Protein AF-A0A7W6B6E1-F1 (afdb_monomer_lite)

Radius of gyration: 19.4 Å; chains: 1; bounding box: 72×36×32 Å

Organism: NCBI:txid573179

Structure (mmCIF, N/CA/C/O backbone):
data_AF-A0A7W6B6E1-F1
#
_entry.id   AF-A0A7W6B6E1-F1
#
loop_
_atom_site.group_PDB
_atom_site.id
_atom_site.type_symbol
_atom_site.label_atom_id
_atom_site.label_alt_id
_atom_site.label_comp_id
_atom_site.label_asym_id
_atom_site.label_entity_id
_atom_site.label_seq_id
_atom_site.pdbx_PDB_ins_code
_atom_site.Cartn_x
_atom_site.Cartn_y
_atom_site.Cartn_z
_atom_site.occupancy
_atom_site.B_iso_or_equiv
_atom_site.auth_seq_id
_atom_site.auth_comp_id
_atom_site.auth_asym_id
_atom_site.auth_atom_id
_atom_site.pdbx_PDB_model_num
ATOM 1 N N . MET A 1 1 ? 52.213 22.684 6.067 1.00 43.94 1 MET A N 1
ATOM 2 C CA . MET A 1 1 ? 51.003 23.330 5.514 1.00 43.94 1 MET A CA 1
ATOM 3 C C . MET A 1 1 ? 49.864 22.402 5.888 1.00 43.94 1 MET A C 1
ATOM 5 O O . MET A 1 1 ? 49.622 21.414 5.208 1.00 43.94 1 MET A O 1
ATOM 9 N N . ASP A 1 2 ? 49.331 22.633 7.084 1.00 43.75 2 ASP A N 1
ATOM 10 C CA . ASP A 1 2 ? 48.663 21.656 7.945 1.00 43.75 2 ASP A CA 1
ATOM 11 C C . ASP A 1 2 ? 47.296 22.216 8.358 1.00 43.75 2 ASP A C 1
ATOM 13 O O . ASP A 1 2 ? 47.222 22.947 9.340 1.00 43.75 2 ASP A O 1
ATOM 17 N N . GLU A 1 3 ? 46.220 21.915 7.622 1.00 53.12 3 GLU A N 1
ATOM 18 C CA . GLU A 1 3 ? 44.878 22.462 7.917 1.00 53.12 3 GLU A CA 1
ATOM 19 C C . GLU A 1 3 ? 43.721 21.497 7.579 1.00 53.12 3 GLU A C 1
ATOM 21 O O . GLU A 1 3 ? 42.825 21.832 6.815 1.00 53.12 3 GLU A O 1
ATOM 26 N N . TRP A 1 4 ? 43.684 20.299 8.182 1.00 58.97 4 TRP A N 1
ATOM 27 C CA . TRP A 1 4 ? 42.466 19.453 8.178 1.00 58.97 4 TRP A CA 1
ATOM 28 C C . TRP A 1 4 ? 42.117 18.883 9.561 1.00 58.97 4 TRP A C 1
ATOM 30 O O . TRP A 1 4 ? 41.625 17.765 9.701 1.00 58.97 4 TRP A O 1
ATOM 40 N N . ARG A 1 5 ? 42.345 19.674 10.618 1.00 52.25 5 ARG A N 1
ATOM 41 C CA . ARG A 1 5 ? 41.684 19.475 11.915 1.00 52.25 5 ARG A CA 1
ATOM 42 C C . ARG A 1 5 ? 40.408 20.315 11.957 1.00 52.25 5 ARG A C 1
ATOM 44 O O . ARG A 1 5 ? 40.437 21.461 12.384 1.00 52.25 5 ARG A O 1
ATOM 51 N N . ALA A 1 6 ? 39.288 19.717 11.574 1.00 50.72 6 ALA A N 1
ATOM 52 C CA . ALA A 1 6 ? 37.966 20.130 12.034 1.00 50.72 6 ALA A CA 1
ATOM 53 C C . ALA A 1 6 ? 37.072 18.888 12.072 1.00 50.72 6 ALA A C 1
ATOM 55 O O . ALA A 1 6 ? 37.041 18.101 11.132 1.00 50.72 6 ALA A O 1
ATOM 56 N N . GLY A 1 7 ? 36.464 18.663 13.233 1.00 50.44 7 GLY A N 1
ATOM 57 C CA . GLY A 1 7 ? 35.843 17.403 13.608 1.00 50.44 7 GLY A CA 1
ATOM 58 C C . GLY A 1 7 ? 34.585 17.033 12.834 1.00 50.44 7 GLY A C 1
ATOM 59 O O . GLY A 1 7 ? 33.968 17.857 12.176 1.00 50.44 7 GLY A O 1
ATOM 60 N N . MET A 1 8 ? 34.186 15.779 13.022 1.00 48.31 8 MET A N 1
ATOM 61 C CA . MET A 1 8 ? 32.844 15.396 13.461 1.00 48.31 8 MET A CA 1
ATOM 62 C C . MET A 1 8 ? 32.884 13.894 13.746 1.00 48.31 8 MET A C 1
ATOM 64 O O . MET A 1 8 ? 32.674 13.054 12.879 1.00 48.31 8 MET A O 1
ATOM 68 N N . THR A 1 9 ? 33.178 13.554 15.002 1.00 51.78 9 THR A N 1
ATOM 69 C CA . THR A 1 9 ? 32.574 12.356 15.577 1.00 51.78 9 THR A CA 1
ATOM 70 C C . THR A 1 9 ? 31.099 12.698 15.731 1.00 51.78 9 THR A C 1
ATOM 72 O O . THR A 1 9 ? 30.760 13.609 16.477 1.00 51.78 9 THR A O 1
ATOM 75 N N . THR A 1 10 ? 30.227 12.095 14.937 1.00 45.66 10 THR A N 1
ATOM 76 C CA . THR A 1 10 ? 28.798 11.954 15.234 1.00 45.66 10 THR A CA 1
ATOM 77 C C . THR A 1 10 ? 28.289 10.883 14.291 1.00 45.66 10 THR A C 1
ATOM 79 O O . THR A 1 10 ? 28.053 11.128 13.114 1.00 45.66 10 THR A O 1
ATOM 82 N N . SER A 1 11 ? 28.249 9.667 14.834 1.00 45.31 11 SER A N 1
ATOM 83 C CA . SER A 1 11 ? 27.171 8.700 14.655 1.00 45.31 11 SER A CA 1
ATOM 84 C C . SER A 1 11 ? 26.269 8.990 13.461 1.00 45.31 11 SER A C 1
ATOM 86 O O . SER A 1 11 ? 25.437 9.890 13.528 1.00 45.31 11 SER A O 1
ATOM 88 N N . CYS A 1 12 ? 26.402 8.192 12.405 1.00 42.81 12 CYS A N 1
ATOM 89 C CA . CYS A 1 12 ? 25.362 8.016 11.401 1.00 42.81 12 CYS A CA 1
ATOM 90 C C . CYS A 1 12 ? 23.991 7.909 12.102 1.00 42.81 12 CYS A C 1
ATOM 92 O O . CYS A 1 12 ? 23.773 6.943 12.836 1.00 42.81 12 CYS A O 1
ATOM 94 N N . PRO A 1 13 ? 23.067 8.873 11.936 1.00 48.88 13 PRO A N 1
ATOM 95 C CA . PRO A 1 13 ? 21.708 8.697 12.398 1.00 48.88 13 PRO A CA 1
ATOM 96 C C . PRO A 1 13 ? 20.934 8.059 11.245 1.00 48.88 13 PRO A C 1
ATOM 98 O O . PRO A 1 13 ? 20.371 8.755 10.407 1.00 48.88 13 PRO A O 1
ATOM 101 N N . VAL A 1 14 ? 20.919 6.727 11.196 1.00 53.84 14 VAL A N 1
ATOM 102 C CA . VAL A 1 14 ? 19.889 6.000 10.429 1.00 53.84 14 VAL A CA 1
ATOM 103 C C . VAL A 1 14 ? 18.523 6.031 11.136 1.00 53.84 14 VAL A C 1
ATOM 105 O O . VAL A 1 14 ? 17.549 5.531 10.596 1.00 53.84 14 VAL A O 1
ATOM 108 N N . ASP A 1 15 ? 18.428 6.714 12.284 1.00 48.34 15 ASP A N 1
ATOM 109 C CA . ASP A 1 15 ? 17.209 6.861 13.080 1.00 48.34 15 ASP A CA 1
ATOM 110 C C . ASP A 1 15 ? 17.068 8.291 13.628 1.00 48.34 15 ASP A C 1
ATOM 112 O O . ASP A 1 15 ? 17.012 8.532 14.835 1.00 48.34 15 ASP A O 1
ATOM 116 N N . LEU A 1 16 ? 16.993 9.285 12.743 1.00 51.47 16 LEU A N 1
ATOM 117 C CA . LEU A 1 16 ? 16.255 10.509 13.067 1.00 51.47 16 LEU A CA 1
ATOM 118 C C . LEU A 1 16 ? 14.791 10.259 12.695 1.00 51.47 16 LEU A C 1
ATOM 120 O O . LEU A 1 16 ? 14.288 10.769 11.701 1.00 51.47 16 LEU A O 1
ATOM 124 N N . VAL A 1 17 ? 14.121 9.421 13.497 1.00 53.19 17 VAL A N 1
ATOM 125 C CA . VAL A 1 17 ? 12.656 9.334 13.522 1.00 53.19 17 VAL A CA 1
ATOM 126 C C . VAL A 1 17 ? 12.141 10.737 13.835 1.00 53.19 17 VAL A C 1
ATOM 128 O O . VAL A 1 17 ? 12.241 11.234 14.963 1.00 53.19 17 VAL A O 1
ATOM 131 N N . ASP A 1 18 ? 11.686 11.391 12.772 1.00 53.16 18 ASP A N 1
ATOM 132 C CA . ASP A 1 18 ? 11.155 12.741 12.729 1.00 53.16 18 ASP A CA 1
ATOM 133 C C . ASP A 1 18 ? 10.063 12.915 13.792 1.00 53.16 18 ASP A C 1
ATOM 135 O O . ASP A 1 18 ? 9.040 12.229 13.789 1.00 53.16 18 ASP A O 1
ATOM 139 N N . ARG A 1 19 ? 10.308 13.800 14.766 1.00 63.59 19 ARG A N 1
ATOM 140 C CA . ARG A 1 19 ? 9.385 13.999 15.887 1.00 63.59 19 ARG A CA 1
ATOM 141 C C . ARG A 1 19 ? 8.234 14.949 15.577 1.00 63.59 19 ARG A C 1
ATOM 143 O O . ARG A 1 19 ? 7.370 15.038 16.449 1.00 63.59 19 ARG A O 1
ATOM 150 N N . ARG A 1 20 ? 8.198 15.698 14.464 1.00 57.19 20 ARG A N 1
ATOM 151 C CA . ARG A 1 20 ? 7.260 16.835 14.353 1.00 57.19 20 ARG A CA 1
ATOM 152 C C . ARG A 1 20 ? 6.856 17.313 12.952 1.00 57.19 20 ARG A C 1
ATOM 154 O O . ARG A 1 20 ? 6.350 18.416 12.902 1.00 57.19 20 ARG A O 1
ATOM 161 N N . GLU A 1 21 ? 6.948 16.572 11.851 1.00 51.56 21 GLU A N 1
ATOM 162 C CA . GLU A 1 21 ? 6.443 17.103 10.569 1.00 51.56 21 GLU A CA 1
ATOM 163 C C . GLU A 1 21 ? 5.680 16.062 9.734 1.00 51.56 21 GLU A C 1
ATOM 165 O O . GLU A 1 21 ? 6.213 15.072 9.234 1.00 51.56 21 GLU A O 1
ATOM 170 N N . GLY A 1 22 ? 4.380 16.320 9.564 1.00 51.50 22 GLY A N 1
ATOM 171 C CA . GLY A 1 22 ? 3.459 15.598 8.688 1.00 51.50 22 GLY A CA 1
ATOM 172 C C . GLY A 1 22 ? 3.746 15.837 7.206 1.00 51.50 22 GLY A C 1
ATOM 173 O O . GLY A 1 22 ? 2.880 16.306 6.471 1.00 51.50 22 GLY A O 1
ATOM 174 N N . LEU A 1 23 ? 4.954 15.510 6.754 1.00 52.72 23 LEU A N 1
ATOM 175 C CA . LEU A 1 23 ? 5.331 15.588 5.351 1.00 52.72 23 LEU A CA 1
ATOM 176 C C . LEU A 1 23 ? 5.108 14.226 4.699 1.00 52.72 23 LEU A C 1
ATOM 178 O O . LEU A 1 23 ? 5.697 13.208 5.058 1.00 52.72 23 LEU A O 1
ATOM 182 N N . VAL A 1 24 ? 4.178 14.245 3.755 1.00 59.12 24 VAL A N 1
ATOM 183 C CA . VAL A 1 24 ? 3.604 13.145 2.980 1.00 59.12 24 VAL A CA 1
ATOM 184 C C . VAL A 1 24 ? 4.652 12.549 2.027 1.00 59.12 24 VAL A C 1
ATOM 186 O O . VAL A 1 24 ? 4.539 12.641 0.808 1.00 59.12 24 VAL A O 1
ATOM 189 N N . MET A 1 25 ? 5.723 11.990 2.582 1.00 72.25 25 MET A N 1
ATOM 190 C CA . MET A 1 25 ? 6.829 11.392 1.844 1.00 72.25 25 MET A CA 1
ATOM 191 C C . MET A 1 25 ? 6.745 9.869 1.945 1.00 72.25 25 MET A C 1
ATOM 193 O O . MET A 1 25 ? 6.334 9.328 2.971 1.00 72.25 25 MET A O 1
ATOM 197 N N . TRP A 1 26 ? 7.083 9.189 0.855 1.00 82.38 26 TRP A N 1
ATOM 198 C CA . TRP A 1 26 ? 7.165 7.733 0.789 1.00 82.38 26 TRP A CA 1
ATOM 199 C C . TRP A 1 26 ? 8.138 7.196 1.856 1.00 82.38 26 TRP A C 1
ATOM 201 O O . TRP A 1 26 ? 9.251 7.699 1.991 1.00 82.38 26 TRP A O 1
ATOM 211 N N . ARG A 1 27 ? 7.700 6.194 2.620 1.00 84.31 27 ARG A N 1
ATOM 212 C CA . ARG A 1 27 ? 8.380 5.558 3.762 1.00 84.31 27 ARG A CA 1
ATOM 213 C C . ARG A 1 27 ? 8.676 4.090 3.479 1.00 84.31 27 ARG A C 1
ATOM 215 O O . ARG A 1 27 ? 8.125 3.518 2.539 1.00 84.31 27 ARG A O 1
ATOM 222 N N . LEU A 1 28 ? 9.516 3.458 4.298 1.00 84.19 28 LEU A N 1
ATOM 223 C CA . LEU A 1 28 ? 9.890 2.058 4.095 1.00 84.19 28 LEU A CA 1
ATOM 224 C C . LEU A 1 28 ? 8.754 1.109 4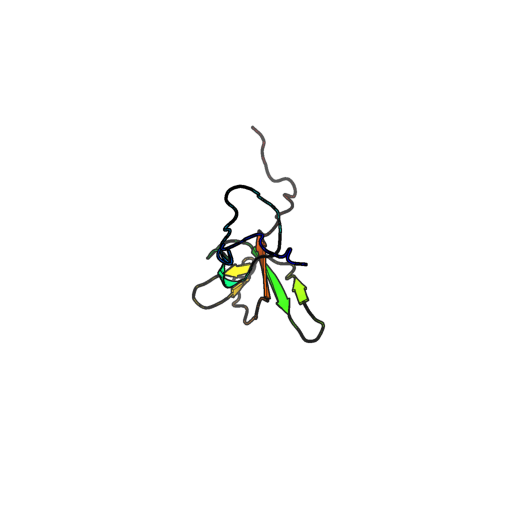.501 1.00 84.19 28 LEU A C 1
ATOM 226 O O . LEU A 1 28 ? 8.198 1.292 5.581 1.00 84.19 28 LEU A O 1
ATOM 230 N N . PRO A 1 29 ? 8.436 0.049 3.732 1.00 82.31 29 PRO A N 1
ATOM 231 C CA . PRO A 1 29 ? 7.313 -0.862 3.997 1.00 82.31 29 PRO A CA 1
ATOM 232 C C . PRO A 1 29 ? 7.321 -1.476 5.401 1.00 82.31 29 PRO A C 1
ATOM 234 O O . PRO A 1 29 ? 6.275 -1.796 5.953 1.00 82.31 29 PRO A O 1
ATOM 237 N N . VAL A 1 30 ? 8.505 -1.615 6.003 1.00 81.31 30 VAL A N 1
ATOM 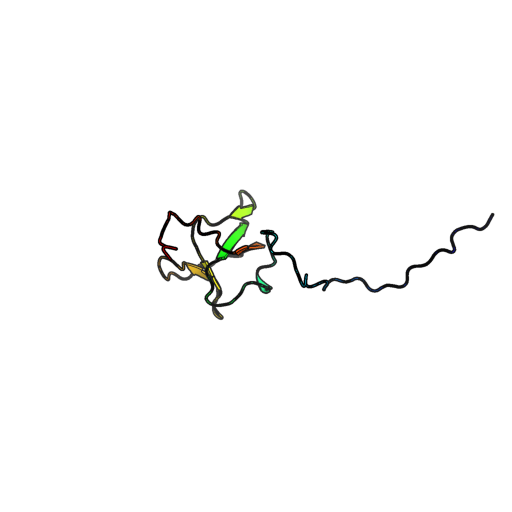238 C CA . VAL A 1 30 ? 8.688 -2.118 7.371 1.00 81.31 30 VAL A CA 1
ATOM 239 C C . VAL A 1 30 ? 8.136 -1.175 8.446 1.00 81.31 30 VAL A C 1
ATOM 241 O O . VAL A 1 30 ? 7.747 -1.643 9.514 1.00 81.31 30 VAL A O 1
ATOM 244 N N . GLU A 1 31 ? 8.045 0.121 8.162 1.00 82.94 31 GLU A N 1
ATOM 245 C CA . GLU A 1 31 ? 7.481 1.138 9.057 1.00 82.94 31 GLU A CA 1
ATOM 246 C C . GLU A 1 31 ? 5.964 1.276 8.906 1.00 82.94 31 GLU A C 1
ATOM 248 O O . GLU A 1 31 ? 5.334 2.037 9.640 1.00 82.94 31 GLU A O 1
ATOM 253 N N . ALA A 1 32 ? 5.374 0.577 7.933 1.00 84.31 32 ALA A N 1
ATOM 254 C CA . ALA A 1 32 ? 3.956 0.687 7.667 1.00 84.31 32 ALA A CA 1
ATOM 255 C C . ALA A 1 32 ? 3.138 0.162 8.856 1.00 84.31 32 ALA A C 1
ATOM 257 O O . ALA A 1 32 ? 3.397 -0.959 9.319 1.00 84.31 32 ALA A O 1
ATOM 258 N N . PRO A 1 33 ? 2.154 0.940 9.329 1.00 85.06 33 PRO A N 1
ATOM 259 C CA . PRO A 1 33 ? 1.248 0.519 10.384 1.00 85.06 33 PRO A CA 1
ATOM 260 C C . PRO A 1 33 ? 0.386 -0.666 9.940 1.00 85.06 33 PR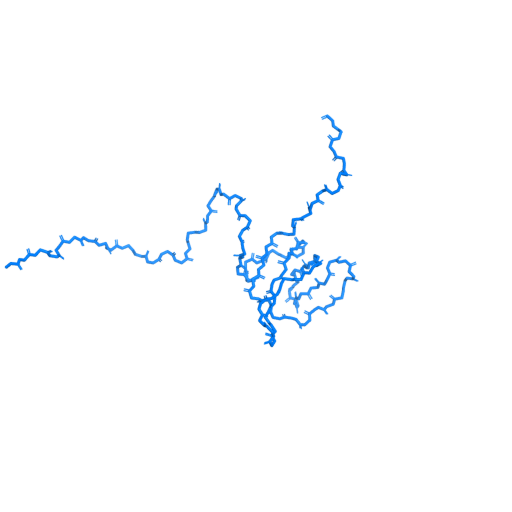O A C 1
ATOM 262 O O . PRO A 1 33 ? 0.036 -0.802 8.765 1.00 85.06 33 PRO A O 1
ATOM 265 N N . PHE A 1 34 ? 0.047 -1.524 10.900 1.00 87.69 34 PHE A N 1
ATOM 266 C CA . PHE A 1 34 ? -0.873 -2.637 10.685 1.00 87.69 34 PHE A CA 1
ATOM 267 C C . PHE A 1 34 ? -2.313 -2.138 10.613 1.00 87.69 34 PHE A C 1
ATOM 269 O O . PHE A 1 34 ? -2.663 -1.191 11.315 1.00 87.69 34 PHE A O 1
ATOM 276 N N . GLU A 1 35 ? -3.124 -2.773 9.762 1.00 87.31 35 GLU A N 1
ATOM 277 C CA . GLU A 1 35 ? -4.575 -2.526 9.662 1.00 87.31 35 GLU A CA 1
ATOM 278 C C . GLU A 1 35 ? -4.945 -1.054 9.388 1.00 87.31 35 GLU A C 1
ATOM 280 O O . GLU A 1 35 ? -6.044 -0.599 9.695 1.00 87.31 35 GLU A O 1
ATOM 285 N N . GLN A 1 36 ? -4.021 -0.289 8.806 1.00 87.38 36 GLN A N 1
ATOM 286 C CA . GLN A 1 36 ? -4.219 1.115 8.475 1.00 87.38 36 GLN A CA 1
ATOM 287 C C . GLN A 1 36 ? -4.191 1.317 6.965 1.00 87.38 36 GLN A C 1
ATOM 289 O O . GLN A 1 36 ? -3.310 0.795 6.283 1.00 87.38 36 GLN A O 1
ATOM 294 N N . ASP A 1 37 ? -5.137 2.114 6.468 1.00 89.25 37 ASP A N 1
ATOM 295 C CA . ASP A 1 37 ? -5.249 2.432 5.048 1.00 89.25 37 ASP A CA 1
ATOM 296 C C . ASP A 1 37 ? -4.039 3.247 4.582 1.00 89.25 37 ASP A C 1
ATOM 298 O O . ASP A 1 37 ? -3.827 4.405 4.970 1.00 89.25 37 ASP A O 1
ATOM 302 N N . ILE A 1 38 ? -3.233 2.629 3.728 1.00 88.31 38 ILE A N 1
ATOM 303 C CA . ILE A 1 38 ? -2.027 3.215 3.157 1.00 88.31 38 ILE A CA 1
ATOM 304 C C . ILE A 1 38 ? -1.976 2.995 1.650 1.00 88.31 38 ILE A C 1
ATOM 306 O O . ILE A 1 38 ? -2.556 2.058 1.110 1.00 88.31 38 ILE A O 1
ATOM 310 N N . GLU A 1 39 ? -1.263 3.875 0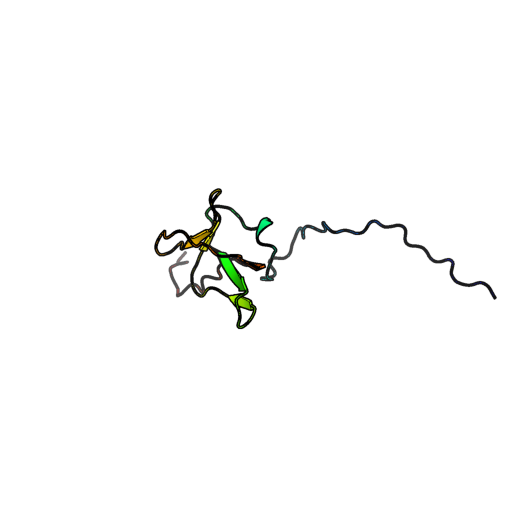.963 1.00 90.38 39 GLU A N 1
ATOM 311 C CA . GLU A 1 39 ? -0.909 3.683 -0.434 1.00 90.38 39 GLU A CA 1
ATOM 312 C C . GLU A 1 39 ? 0.455 2.995 -0.509 1.00 90.38 39 GLU A C 1
ATOM 314 O O . GLU A 1 39 ? 1.420 3.465 0.100 1.00 90.38 39 GLU A O 1
ATOM 319 N N . LEU A 1 40 ? 0.545 1.890 -1.245 1.00 89.75 40 LEU A N 1
ATOM 320 C CA . LEU A 1 40 ? 1.797 1.166 -1.463 1.00 89.75 40 LEU A CA 1
ATOM 321 C C . LEU A 1 40 ? 2.372 1.504 -2.832 1.00 89.75 40 LEU A C 1
ATOM 323 O O . LEU A 1 40 ? 1.635 1.583 -3.804 1.00 89.75 40 LEU A O 1
ATOM 327 N N . ALA A 1 41 ? 3.689 1.644 -2.920 1.00 89.12 41 ALA A N 1
ATOM 328 C CA . ALA A 1 41 ? 4.413 1.662 -4.181 1.00 89.12 41 ALA A CA 1
ATOM 329 C C . ALA A 1 41 ? 5.128 0.330 -4.356 1.00 89.12 41 ALA A C 1
ATOM 331 O O . ALA A 1 41 ? 5.990 -0.021 -3.552 1.00 89.12 41 ALA A O 1
ATOM 332 N N . VAL A 1 42 ? 4.786 -0.403 -5.404 1.00 88.06 42 VAL A N 1
ATOM 333 C CA . VAL A 1 42 ? 5.411 -1.675 -5.774 1.00 88.06 42 VAL A CA 1
ATOM 334 C C . VAL A 1 42 ? 6.368 -1.447 -6.938 1.00 88.06 42 VAL A C 1
ATOM 336 O O . VAL A 1 42 ? 6.276 -0.438 -7.635 1.00 88.06 42 VAL A O 1
ATOM 339 N N . ILE A 1 43 ? 7.328 -2.347 -7.114 1.00 82.12 43 ILE A N 1
ATOM 340 C CA . ILE A 1 43 ? 8.210 -2.350 -8.282 1.00 82.12 43 ILE A CA 1
ATOM 341 C C . ILE A 1 43 ? 7.875 -3.557 -9.150 1.00 82.12 43 ILE A C 1
ATOM 343 O O . ILE A 1 43 ? 7.762 -4.666 -8.635 1.00 82.12 43 ILE A O 1
ATOM 347 N N . ASP A 1 44 ? 7.706 -3.317 -10.444 1.00 80.56 44 ASP A N 1
ATOM 348 C CA . ASP A 1 44 ? 7.454 -4.334 -11.468 1.00 80.56 44 ASP A CA 1
ATOM 349 C C . ASP A 1 44 ? 8.466 -4.173 -12.621 1.00 80.56 44 ASP A C 1
ATOM 351 O O . ASP A 1 44 ? 9.392 -3.362 -12.515 1.00 80.56 44 ASP A O 1
ATOM 355 N N . ASP A 1 45 ? 8.317 -4.930 -13.709 1.00 77.56 45 ASP A N 1
ATOM 356 C CA . ASP A 1 45 ? 9.183 -4.892 -14.894 1.00 77.56 45 ASP A CA 1
ATOM 357 C C . ASP A 1 45 ? 9.266 -3.479 -15.502 1.00 77.56 45 ASP A C 1
ATOM 359 O O . ASP A 1 45 ? 10.321 -3.044 -15.963 1.00 77.56 4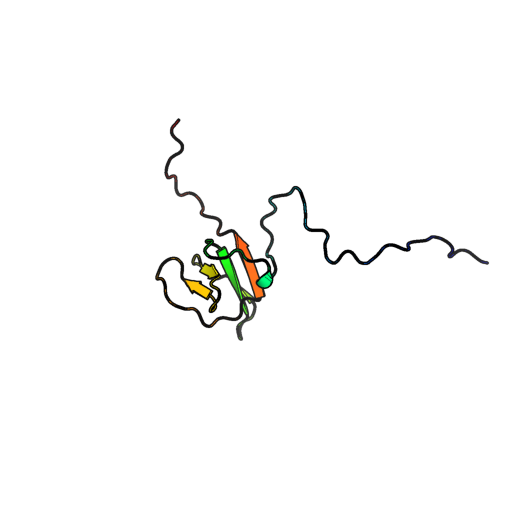5 ASP A O 1
ATOM 363 N N . GLU A 1 46 ? 8.178 -2.709 -15.398 1.00 79.12 46 GLU A N 1
ATOM 364 C CA . GLU A 1 46 ? 8.091 -1.328 -15.891 1.00 79.12 46 GLU A CA 1
ATOM 365 C C . GLU A 1 46 ? 8.649 -0.278 -14.901 1.00 79.12 46 GLU A C 1
ATOM 367 O O . GLU A 1 46 ? 8.799 0.899 -15.236 1.00 79.12 46 GLU A O 1
ATOM 372 N N . GLY A 1 47 ? 9.001 -0.692 -13.678 1.00 80.75 47 GLY A N 1
ATOM 373 C CA . GLY A 1 47 ? 9.538 0.167 -12.622 1.00 80.75 47 GLY A CA 1
ATOM 374 C C . GLY A 1 47 ? 8.587 0.371 -11.439 1.00 80.75 47 GLY A C 1
ATOM 375 O O . GLY A 1 47 ? 7.716 -0.450 -11.152 1.00 80.75 47 GLY A O 1
ATOM 376 N N . VAL A 1 48 ? 8.804 1.455 -10.688 1.00 83.44 48 VAL A N 1
ATOM 377 C CA . VAL A 1 48 ? 8.074 1.733 -9.440 1.00 83.44 48 VAL A CA 1
ATOM 378 C C . VAL A 1 48 ? 6.728 2.387 -9.740 1.00 83.44 48 VAL A C 1
ATOM 380 O O . VAL A 1 48 ? 6.687 3.484 -10.299 1.00 83.44 48 VAL A O 1
ATOM 383 N N . HIS A 1 49 ? 5.636 1.761 -9.301 1.00 84.44 49 HIS A N 1
ATOM 384 C CA . HIS A 1 49 ? 4.282 2.286 -9.442 1.00 84.44 49 HIS A CA 1
ATOM 385 C C . HIS A 1 49 ? 3.494 2.227 -8.128 1.00 84.44 49 HIS A C 1
ATOM 387 O O . HIS A 1 49 ? 3.592 1.278 -7.352 1.00 84.44 49 HIS A O 1
ATOM 393 N N . ALA A 1 50 ? 2.703 3.270 -7.871 1.00 85.94 50 ALA A N 1
ATOM 394 C CA . ALA A 1 50 ? 1.817 3.349 -6.714 1.00 85.94 50 ALA A CA 1
ATOM 395 C C . ALA A 1 50 ? 0.494 2.623 -6.986 1.00 85.94 50 ALA A C 1
ATOM 397 O O . ALA A 1 50 ? -0.105 2.784 -8.050 1.00 85.94 50 ALA A O 1
ATOM 398 N N . LEU A 1 51 ? 0.020 1.857 -6.008 1.00 85.88 51 LEU A N 1
ATOM 399 C CA . LEU A 1 51 ? -1.297 1.243 -6.029 1.00 85.88 51 LEU A CA 1
ATOM 400 C C . LEU A 1 51 ? -2.354 2.327 -5.856 1.00 85.88 51 LEU A C 1
ATOM 402 O O . LEU A 1 51 ? -2.327 3.101 -4.908 1.00 85.88 51 LEU A O 1
ATOM 406 N N . VAL A 1 52 ? -3.320 2.357 -6.766 1.00 83.88 52 VAL A N 1
ATOM 407 C CA . VAL A 1 52 ? -4.408 3.350 -6.787 1.00 83.88 52 VAL A CA 1
ATOM 408 C C . VAL A 1 52 ? -5.556 3.010 -5.825 1.00 83.88 52 VAL A C 1
ATOM 410 O O . VAL A 1 52 ? -6.676 3.491 -5.993 1.00 83.88 52 VAL A O 1
ATOM 413 N N . PHE A 1 53 ? -5.305 2.152 -4.838 1.00 87.25 53 PHE A N 1
ATOM 414 C CA . PHE A 1 53 ? -6.284 1.681 -3.864 1.00 87.25 53 PHE A CA 1
ATOM 415 C C . PHE A 1 53 ? -5.662 1.591 -2.464 1.00 87.25 53 PHE A C 1
ATOM 417 O O . PHE A 1 53 ? -4.460 1.328 -2.342 1.00 87.25 53 PHE A O 1
ATOM 424 N N . PRO A 1 54 ? -6.462 1.789 -1.399 1.00 89.44 54 PRO A N 1
ATOM 425 C CA . PRO A 1 54 ? -5.977 1.643 -0.039 1.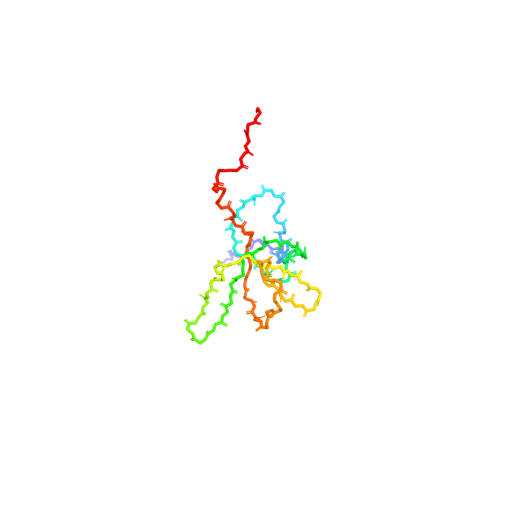00 89.44 54 PRO A CA 1
ATOM 426 C C . PRO A 1 54 ? -5.620 0.182 0.231 1.00 89.44 54 PRO A C 1
ATOM 428 O O . PRO A 1 54 ? -6.380 -0.742 -0.068 1.00 89.44 54 PRO A O 1
ATOM 431 N N . CYS A 1 55 ? -4.447 -0.012 0.809 1.00 91.06 55 CYS A N 1
ATOM 432 C CA . CYS A 1 55 ? -3.933 -1.297 1.247 1.00 91.06 55 CYS A CA 1
ATOM 433 C C . CYS A 1 55 ? -3.734 -1.269 2.755 1.00 91.06 55 CYS A C 1
ATOM 435 O O . CYS A 1 55 ? -3.498 -0.208 3.328 1.00 91.06 55 CYS A O 1
ATOM 437 N N . GLN A 1 56 ? -3.778 -2.435 3.386 1.00 91.81 56 GLN A N 1
ATOM 438 C CA . GLN A 1 56 ? -3.468 -2.595 4.800 1.00 91.81 56 GLN A CA 1
ATOM 439 C C . GLN A 1 56 ? -2.355 -3.617 4.970 1.00 91.81 56 GLN A C 1
ATOM 441 O O . GLN A 1 56 ? -2.304 -4.633 4.270 1.00 91.81 56 GLN A O 1
ATOM 446 N N . ARG A 1 57 ? -1.460 -3.345 5.922 1.00 89.25 57 ARG A N 1
ATOM 447 C CA . ARG A 1 57 ? -0.467 -4.323 6.353 1.00 89.25 57 ARG A CA 1
ATOM 448 C C . ARG A 1 57 ? -1.097 -5.278 7.351 1.00 89.25 57 ARG A C 1
ATOM 450 O O . ARG A 1 57 ? -1.607 -4.844 8.382 1.00 89.25 57 ARG A O 1
ATOM 457 N N . LEU A 1 58 ? -0.988 -6.566 7.082 1.00 87.94 58 LEU A N 1
ATOM 458 C CA . LEU A 1 58 ? -1.282 -7.637 8.021 1.00 87.94 58 LEU A CA 1
ATOM 459 C C . LEU A 1 58 ? 0.010 -8.356 8.436 1.00 87.94 58 LEU A C 1
ATOM 461 O O . LEU A 1 58 ? 1.050 -8.201 7.791 1.00 87.94 58 LEU A O 1
ATOM 465 N N . PRO A 1 59 ? -0.035 -9.168 9.507 1.00 84.88 59 PRO A N 1
ATOM 466 C CA . PRO A 1 59 ? 1.075 -10.048 9.868 1.00 84.88 59 PRO A CA 1
ATOM 467 C C . PRO A 1 59 ? 1.443 -11.036 8.751 1.00 84.88 59 PRO A C 1
ATOM 469 O O . PRO A 1 59 ? 2.615 -11.361 8.594 1.00 84.88 59 PRO A O 1
ATOM 472 N N . ASP A 1 60 ? 0.445 -11.476 7.979 1.00 85.62 60 ASP A N 1
ATOM 473 C CA . ASP A 1 60 ? 0.584 -12.467 6.904 1.00 85.62 60 ASP A CA 1
ATOM 474 C C . ASP A 1 60 ? 0.992 -11.854 5.551 1.00 85.62 60 ASP A C 1
ATOM 476 O O . ASP A 1 60 ? 1.336 -12.576 4.622 1.00 85.62 60 ASP A O 1
ATOM 480 N N . GLY A 1 61 ? 0.969 -10.522 5.416 1.00 88.00 61 GLY A N 1
ATOM 481 C CA . GLY A 1 61 ? 1.266 -9.850 4.151 1.00 88.00 61 GLY A CA 1
ATOM 482 C C . GLY A 1 61 ? 0.471 -8.566 3.959 1.00 88.00 61 GLY A C 1
ATOM 483 O O . GLY A 1 61 ? 0.192 -7.838 4.910 1.00 88.00 61 GLY A O 1
ATOM 484 N N . TRP A 1 62 ? 0.109 -8.274 2.715 1.00 89.62 62 TRP A N 1
ATOM 485 C CA . TRP A 1 62 ? -0.674 -7.095 2.358 1.00 89.62 62 TRP A CA 1
ATOM 486 C C . TRP A 1 62 ? -2.072 -7.512 1.946 1.00 89.62 62 TRP A C 1
ATOM 488 O O . TRP A 1 62 ? -2.250 -8.556 1.325 1.00 89.62 62 TRP A O 1
ATOM 498 N N . ILE A 1 63 ? -3.063 -6.694 2.271 1.00 91.94 63 ILE A N 1
ATOM 499 C CA . ILE A 1 63 ? -4.425 -6.885 1.779 1.00 91.94 63 ILE A CA 1
ATOM 500 C C . ILE A 1 63 ? -4.934 -5.610 1.130 1.00 91.94 63 ILE A C 1
ATOM 502 O O . ILE A 1 63 ? -4.534 -4.500 1.494 1.00 91.94 63 ILE A O 1
ATOM 506 N N . ASN A 1 64 ? -5.845 -5.768 0.182 1.00 91.06 64 ASN A N 1
ATOM 507 C CA . ASN A 1 64 ? -6.626 -4.662 -0.335 1.00 91.06 64 ASN A CA 1
ATOM 508 C C . ASN A 1 64 ? -7.666 -4.264 0.723 1.00 91.06 64 ASN A C 1
ATOM 510 O O . ASN A 1 64 ? -8.508 -5.076 1.092 1.00 91.06 64 ASN A O 1
ATOM 514 N N . ALA A 1 65 ? -7.638 -3.020 1.199 1.00 88.62 65 ALA A N 1
ATOM 515 C CA . ALA A 1 65 ? -8.578 -2.551 2.219 1.00 88.62 65 ALA A CA 1
ATOM 516 C C . ALA A 1 65 ? -10.017 -2.414 1.684 1.00 88.62 65 ALA A C 1
ATOM 518 O O . ALA A 1 65 ? -10.974 -2.423 2.452 1.00 88.62 65 ALA A O 1
ATOM 519 N N . VAL A 1 66 ? -10.178 -2.281 0.362 1.00 87.44 66 VAL A N 1
ATOM 520 C CA . VAL A 1 66 ? -11.481 -2.157 -0.307 1.00 87.44 66 VAL A CA 1
ATOM 521 C C . VAL A 1 66 ? -12.153 -3.515 -0.468 1.00 87.44 66 VAL A C 1
ATOM 523 O O . VAL A 1 66 ? -13.350 -3.639 -0.220 1.00 87.44 66 VAL A O 1
ATOM 526 N N . THR A 1 67 ? -11.406 -4.519 -0.930 1.00 88.94 67 THR A N 1
ATOM 527 C CA . THR A 1 67 ? -11.968 -5.830 -1.289 1.00 88.94 67 THR A CA 1
ATOM 528 C C . THR A 1 67 ? -11.703 -6.911 -0.243 1.00 88.94 67 THR A C 1
ATOM 530 O O . THR A 1 67 ? -12.447 -7.885 -0.177 1.00 88.94 67 THR A O 1
ATOM 533 N N . GLY A 1 68 ? -10.682 -6.735 0.599 1.00 89.00 68 GLY A N 1
ATOM 534 C CA . GLY A 1 68 ? -10.220 -7.731 1.565 1.00 89.00 68 GLY A CA 1
ATOM 535 C C . GLY A 1 68 ? -9.342 -8.830 0.960 1.00 89.00 68 GLY A C 1
ATOM 536 O O . GLY A 1 68 ? -8.997 -9.777 1.662 1.00 89.00 68 GLY A O 1
ATOM 537 N N . ASP A 1 69 ? -8.979 -8.730 -0.321 1.00 89.44 69 ASP A N 1
ATOM 538 C CA . ASP A 1 69 ? -8.145 -9.733 -0.986 1.00 89.44 69 ASP A CA 1
ATOM 539 C C . ASP A 1 69 ? -6.685 -9.645 -0.532 1.00 89.44 69 ASP A C 1
ATOM 541 O O . ASP A 1 69 ? -6.121 -8.553 -0.417 1.00 89.44 69 ASP A O 1
ATOM 545 N N . THR A 1 70 ? -6.050 -10.801 -0.331 1.00 90.00 70 THR A N 1
ATOM 546 C CA . THR A 1 70 ? -4.609 -10.904 -0.074 1.00 90.00 70 THR A CA 1
ATOM 547 C C . THR A 1 70 ? -3.811 -10.535 -1.316 1.00 90.00 70 THR A C 1
ATOM 549 O O . THR A 1 70 ? -4.010 -11.107 -2.388 1.00 90.00 70 THR A O 1
ATOM 552 N N . LEU A 1 71 ? -2.884 -9.597 -1.155 1.00 85.19 71 LEU A N 1
ATOM 553 C CA . LEU A 1 71 ? -1.998 -9.097 -2.193 1.00 85.19 71 LEU A CA 1
ATOM 554 C C . LEU A 1 71 ? -0.607 -9.705 -2.005 1.00 85.19 71 LEU A C 1
ATOM 556 O O . LEU A 1 71 ? 0.096 -9.391 -1.042 1.00 85.19 71 LEU A O 1
ATOM 560 N N . ASP A 1 72 ? -0.200 -10.536 -2.959 1.00 86.94 72 ASP A N 1
ATOM 561 C CA . ASP A 1 72 ? 1.166 -11.051 -3.053 1.00 86.94 72 ASP A CA 1
ATOM 562 C C . ASP A 1 72 ? 2.030 -10.049 -3.827 1.00 86.94 72 ASP A C 1
ATOM 564 O O . ASP A 1 72 ? 2.253 -10.161 -5.030 1.00 86.94 72 ASP A O 1
ATOM 568 N N . ILE A 1 73 ? 2.415 -8.972 -3.145 1.00 83.31 73 ILE A N 1
ATOM 569 C CA . ILE A 1 73 ? 3.195 -7.876 -3.723 1.00 83.31 73 ILE A CA 1
ATOM 570 C C . ILE A 1 73 ? 4.414 -7.564 -2.863 1.00 83.31 73 ILE A C 1
ATOM 572 O O . ILE A 1 73 ? 4.385 -7.674 -1.635 1.00 83.31 73 ILE A O 1
ATOM 576 N N . HIS A 1 74 ? 5.472 -7.083 -3.514 1.00 84.50 74 HIS A N 1
ATOM 577 C CA . HIS A 1 74 ? 6.667 -6.567 -2.854 1.00 84.50 74 HIS A CA 1
ATOM 578 C C . HIS A 1 74 ? 6.679 -5.037 -2.915 1.00 84.50 74 HIS A C 1
ATOM 580 O O . HIS A 1 74 ? 7.238 -4.453 -3.850 1.00 84.50 74 HIS A O 1
ATOM 586 N N . PRO A 1 75 ? 6.049 -4.349 -1.944 1.00 85.62 75 PRO A N 1
ATOM 587 C CA . PRO A 1 75 ? 6.131 -2.904 -1.893 1.00 85.62 75 PRO A CA 1
ATOM 588 C C . PRO A 1 75 ? 7.574 -2.477 -1.643 1.00 85.62 75 PRO A C 1
ATOM 590 O O . PRO A 1 75 ? 8.286 -3.051 -0.823 1.00 85.62 75 PRO A O 1
ATOM 593 N N . THR A 1 76 ? 7.987 -1.436 -2.349 1.00 87.06 76 THR A N 1
ATOM 594 C CA . THR A 1 76 ? 9.249 -0.731 -2.128 1.00 87.06 76 THR A CA 1
ATOM 595 C C . THR A 1 76 ? 9.079 0.398 -1.129 1.00 87.06 76 THR A C 1
ATOM 597 O O . THR A 1 76 ? 9.978 0.639 -0.332 1.00 87.06 76 THR A O 1
ATOM 600 N N . HIS A 1 77 ? 7.922 1.066 -1.154 1.00 88.06 77 HIS A N 1
ATOM 601 C CA . HIS A 1 77 ? 7.601 2.179 -0.274 1.00 88.06 77 HIS A CA 1
ATOM 602 C C . HIS A 1 77 ? 6.110 2.195 0.076 1.00 88.06 77 HIS A C 1
ATOM 604 O O . HIS A 1 77 ? 5.291 1.583 -0.608 1.00 88.06 77 HIS A O 1
ATOM 610 N N . TRP A 1 78 ? 5.744 2.934 1.118 1.00 89.25 78 TRP A N 1
ATOM 611 C CA . TRP A 1 78 ? 4.355 3.226 1.468 1.00 89.25 78 TRP A CA 1
ATOM 612 C C . TRP A 1 78 ? 4.173 4.695 1.834 1.00 89.25 78 TRP A C 1
ATOM 614 O O . TRP A 1 78 ? 5.121 5.377 2.213 1.00 89.25 78 TRP A O 1
ATOM 624 N N . ARG A 1 79 ? 2.947 5.195 1.770 1.00 87.38 79 ARG A N 1
ATOM 625 C CA . ARG A 1 79 ? 2.569 6.478 2.368 1.00 87.38 79 ARG A CA 1
ATOM 626 C C . ARG A 1 79 ? 1.154 6.400 2.906 1.00 87.38 79 ARG A C 1
ATOM 628 O O . ARG A 1 79 ? 0.389 5.522 2.526 1.00 87.38 79 ARG A O 1
ATOM 635 N N . LEU A 1 80 ? 0.785 7.332 3.777 1.00 86.00 80 LEU A N 1
ATOM 636 C CA . LEU A 1 80 ? -0.594 7.427 4.250 1.00 86.00 80 LEU A CA 1
ATOM 637 C C . LEU A 1 80 ? -1.540 7.614 3.069 1.00 86.00 80 LEU A C 1
ATOM 639 O O . LEU A 1 80 ? -1.311 8.509 2.248 1.00 86.00 80 LEU A O 1
ATOM 643 N N . TRP A 1 81 ? -2.604 6.810 3.024 1.00 86.81 81 TRP A N 1
ATOM 644 C CA . TRP A 1 81 ? -3.651 6.959 2.027 1.00 86.81 81 TRP A CA 1
ATOM 645 C C . TRP A 1 81 ? -4.268 8.347 2.191 1.00 86.81 81 TRP A C 1
ATOM 647 O O . TRP A 1 81 ? -4.976 8.635 3.159 1.00 86.81 81 TRP A O 1
ATOM 657 N N . GLN A 1 82 ? -3.939 9.247 1.264 1.00 74.81 82 GLN A N 1
ATOM 658 C CA . GLN A 1 82 ? -4.517 10.578 1.236 1.00 74.81 82 GLN A CA 1
ATOM 659 C C . GLN A 1 82 ? -5.921 10.426 0.663 1.00 74.81 82 GLN A C 1
ATOM 661 O O . GLN A 1 82 ? -6.146 10.600 -0.535 1.00 74.81 82 GLN A O 1
ATOM 666 N N . ILE A 1 83 ? -6.877 10.091 1.529 1.00 65.81 83 ILE A N 1
ATOM 667 C CA . ILE A 1 83 ? -8.281 10.368 1.257 1.00 65.81 83 ILE A CA 1
ATOM 668 C C . ILE A 1 83 ? -8.352 11.867 0.983 1.00 65.81 83 ILE A C 1
ATOM 670 O O . ILE A 1 83 ? -8.407 12.683 1.905 1.00 65.81 83 ILE A O 1
ATOM 674 N N . HIS A 1 84 ? -8.358 12.246 -0.298 1.00 57.78 84 HIS A N 1
ATOM 675 C CA . HIS A 1 84 ? -9.040 13.459 -0.696 1.00 57.78 84 HIS A CA 1
ATOM 676 C C . HIS A 1 84 ? -10.429 13.258 -0.134 1.00 57.78 84 HIS A C 1
ATOM 678 O O . HIS A 1 84 ? -11.190 12.439 -0.653 1.00 57.78 84 HIS A O 1
ATOM 684 N N . ARG A 1 85 ? -10.725 13.912 0.989 1.00 53.50 85 ARG A N 1
ATOM 685 C CA . ARG A 1 85 ? -12.089 14.010 1.461 1.00 53.50 85 ARG A CA 1
ATOM 686 C C . ARG A 1 85 ? -12.854 14.585 0.274 1.00 53.50 85 ARG A C 1
ATOM 688 O O . ARG A 1 85 ? -12.828 15.790 0.048 1.00 53.50 85 ARG A O 1
ATOM 695 N N . ARG A 1 86 ? -13.515 13.738 -0.520 1.00 56.31 86 ARG A N 1
ATOM 696 C CA . ARG A 1 86 ? -14.777 14.153 -1.104 1.00 56.31 86 ARG A CA 1
ATOM 697 C C . ARG A 1 86 ? -15.648 14.343 0.109 1.00 56.31 86 ARG A C 1
ATOM 699 O O . ARG A 1 86 ? -16.088 13.372 0.711 1.00 56.31 86 ARG A O 1
ATOM 706 N N . ASP A 1 87 ? -15.653 15.600 0.524 1.00 56.53 87 ASP A N 1
ATOM 707 C CA . ASP A 1 87 ? -16.596 16.252 1.399 1.00 56.53 87 ASP A CA 1
ATOM 708 C C . ASP A 1 87 ? -17.596 15.279 2.028 1.00 56.53 87 ASP A C 1
ATOM 710 O O . ASP A 1 87 ? -18.572 14.843 1.423 1.00 56.53 87 ASP A O 1
ATOM 714 N N . GLY A 1 88 ? -17.258 14.869 3.241 1.00 55.00 88 GLY A N 1
ATOM 715 C CA . GLY A 1 88 ? -18.025 13.938 4.043 1.00 55.00 88 GLY A CA 1
ATOM 716 C C . GLY A 1 88 ? -17.925 14.377 5.489 1.00 55.00 88 GLY A C 1
ATOM 717 O O . GLY A 1 88 ? -17.318 13.699 6.310 1.00 55.00 88 GLY A O 1
ATOM 718 N N . SER A 1 89 ? -18.495 15.548 5.765 1.00 54.03 89 SER A N 1
ATOM 719 C CA . SER A 1 89 ? -18.814 16.107 7.083 1.00 54.03 89 SER A CA 1
ATOM 720 C C . SER A 1 89 ? -17.662 16.542 8.000 1.00 54.03 89 SER A C 1
ATOM 722 O O . SER A 1 89 ? -16.966 15.759 8.641 1.00 54.03 89 SER A O 1
ATOM 724 N N . GLY A 1 90 ? -17.584 17.862 8.147 1.00 43.12 90 GLY A N 1
ATOM 725 C CA . GLY A 1 90 ? -17.281 18.540 9.399 1.00 43.12 90 GLY A CA 1
ATOM 726 C C . GLY A 1 90 ? -18.235 19.722 9.565 1.00 43.12 90 GLY A C 1
ATOM 727 O O . GLY A 1 90 ? -17.785 20.855 9.653 1.00 43.12 90 GLY A O 1
ATOM 728 N N . LEU A 1 91 ? -19.551 19.477 9.524 1.00 54.25 91 LEU A N 1
ATOM 729 C CA . LEU A 1 91 ? -20.497 20.397 10.149 1.00 54.25 91 LEU A CA 1
ATOM 730 C C . LEU A 1 91 ? -20.328 20.230 11.662 1.00 54.25 91 LEU A C 1
ATOM 732 O O . LEU A 1 91 ? -20.812 19.236 12.201 1.00 54.25 91 LEU A O 1
ATOM 736 N N . GLN A 1 92 ? -19.638 21.172 12.308 1.00 46.25 92 GLN A N 1
ATOM 737 C CA . GLN A 1 92 ? -20.005 21.701 13.625 1.00 46.25 92 GLN A CA 1
ATOM 738 C C . GLN A 1 92 ? -19.313 23.038 13.888 1.00 46.25 92 GLN A C 1
ATOM 740 O O . GLN A 1 92 ? -18.095 23.128 13.624 1.00 46.25 92 GLN A O 1
#

Sequence (92 aa):
MDEWRAGMTTSCPVDLVDRREGLVMWRLPVEAPFEQDIELAVIDDEGVHALVFPCQRLPDGWINAVTGDTLDIHPTHWRLWQIHRRDGSGLQ

Secondary structure (DSSP, 8-state):
-------------S----SS------B-GGGPPBT--EEEEEEETTEEEE-SS-EEEETTEEEETTT--EE---EEEEEE------S-----

pLDDT: mean 73.48, std 16.93, range [42.81, 91.94]

Foldseek 3Di:
DDDDPDDDPDDDCPDPPPPDDPDFDWAAPVPADAPAFKWFWFQDPVGTDIDPATWGDDPVAIAGPVPRHHDPTDTGTMGHDPPPPPDDDDDD